Protein AF-A0A7C4VLE5-F1 (afdb_monomer_lite)

Radius of gyration: 17.43 Å; chains: 1; bounding box: 38×46×44 Å

Secondary structure (DSSP, 8-state):
-HHHHHHHHHHH-HHHHHHHHHHHHHHHHHHSTTT-GGGSHHHHHHHHHIIIIIHHHHHHHHHSS-TT--HHHHHHHHHHHHHHHHHHHHHHHHHTHHHHHHTT---HHHHH-HHHHHHHHHHHHHHHHHHHHTT--

Structure (mmCIF, N/CA/C/O backbone):
data_AF-A0A7C4VLE5-F1
#
_entry.id   AF-A0A7C4VLE5-F1
#
loop_
_atom_site.group_PDB
_atom_site.id
_atom_site.type_symbol
_atom_site.label_atom_id
_atom_site.label_alt_id
_atom_site.label_comp_id
_atom_site.label_asym_id
_atom_site.label_entity_id
_atom_site.label_seq_id
_atom_site.pdbx_PDB_ins_code
_atom_site.Cartn_x
_atom_site.Cartn_y
_atom_site.Cartn_z
_atom_site.occupancy
_atom_site.B_iso_or_equiv
_atom_site.auth_seq_id
_atom_site.auth_comp_id
_atom_site.auth_asym_id
_atom_site.auth_atom_id
_atom_site.pdbx_PDB_model_num
ATOM 1 N N . MET A 1 1 ? -8.993 -15.114 -16.561 1.00 75.75 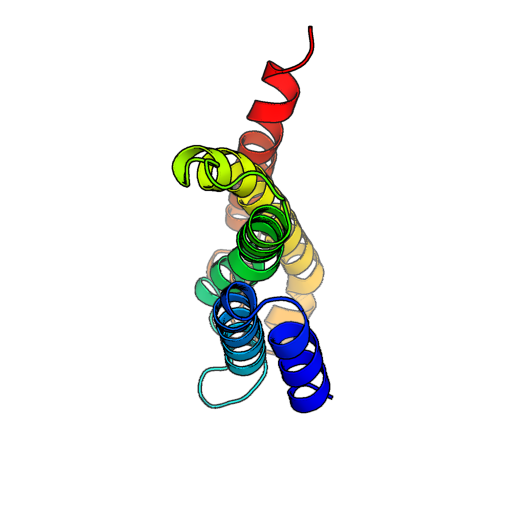1 MET A N 1
ATOM 2 C CA . MET A 1 1 ? -8.675 -13.673 -16.693 1.00 75.75 1 MET A CA 1
ATOM 3 C C . MET A 1 1 ? -7.212 -13.382 -16.353 1.00 75.75 1 MET A C 1
ATOM 5 O O . MET A 1 1 ? -6.516 -12.875 -17.217 1.00 75.75 1 MET A O 1
ATOM 9 N N . ILE A 1 2 ? -6.714 -13.776 -15.170 1.00 79.81 2 ILE A N 1
ATOM 10 C CA . ILE A 1 2 ? -5.304 -13.577 -14.756 1.00 79.81 2 ILE A CA 1
ATOM 11 C C . ILE A 1 2 ? -4.303 -14.236 -15.724 1.00 79.81 2 ILE A C 1
ATOM 13 O O . ILE A 1 2 ? -3.358 -13.594 -16.164 1.00 79.81 2 ILE A O 1
ATOM 17 N N . THR A 1 3 ? -4.547 -15.486 -16.125 1.00 79.88 3 THR A N 1
ATOM 18 C CA . THR A 1 3 ? -3.691 -16.223 -17.076 1.00 79.88 3 THR A CA 1
ATOM 19 C C . THR A 1 3 ? -3.607 -15.558 -18.450 1.00 79.88 3 THR A C 1
ATOM 21 O O . THR A 1 3 ? -2.527 -15.471 -19.020 1.00 79.88 3 THR A O 1
ATOM 24 N N . LEU A 1 4 ? -4.726 -15.032 -18.955 1.00 84.00 4 LEU A N 1
ATOM 25 C CA . LEU A 1 4 ? -4.777 -14.277 -20.210 1.00 84.00 4 LEU A CA 1
ATOM 26 C C . LEU A 1 4 ? -3.994 -12.960 -20.106 1.00 84.00 4 LEU A C 1
ATOM 28 O O . LEU A 1 4 ? -3.284 -12.592 -21.033 1.00 84.00 4 LEU A O 1
ATOM 32 N N . CYS A 1 5 ? -4.093 -12.275 -18.964 1.00 80.06 5 CYS A N 1
ATOM 33 C CA . CYS A 1 5 ? -3.375 -11.029 -18.705 1.00 80.06 5 CYS A CA 1
ATOM 34 C C . CYS A 1 5 ? -1.855 -11.259 -18.632 1.00 80.06 5 CYS A C 1
ATOM 36 O O . CYS A 1 5 ? -1.096 -10.547 -19.280 1.00 80.06 5 CYS A O 1
ATOM 38 N N . LEU A 1 6 ? -1.414 -12.312 -17.935 1.00 79.75 6 LEU A N 1
ATOM 39 C CA . LEU A 1 6 ? -0.003 -12.710 -17.885 1.00 79.75 6 LEU A CA 1
ATOM 40 C C . LEU A 1 6 ? 0.537 -13.129 -19.256 1.00 79.75 6 LEU A C 1
ATOM 42 O O . LEU A 1 6 ? 1.658 -12.767 -19.602 1.00 79.75 6 LEU A O 1
ATOM 46 N N . LEU A 1 7 ? -0.259 -13.852 -20.050 1.00 80.75 7 LEU A N 1
ATOM 47 C CA . LEU A 1 7 ? 0.117 -14.239 -21.409 1.00 80.75 7 LEU A CA 1
ATOM 48 C C . LEU A 1 7 ? 0.286 -13.009 -22.312 1.00 80.75 7 LEU A C 1
ATOM 50 O O . LEU A 1 7 ? 1.289 -12.906 -23.010 1.00 80.75 7 LEU A O 1
ATOM 54 N N . LEU A 1 8 ? -0.640 -12.047 -22.241 1.00 80.38 8 LEU A N 1
ATOM 55 C CA . LEU A 1 8 ? -0.528 -10.772 -22.952 1.00 80.38 8 LEU A CA 1
ATOM 56 C C . LEU A 1 8 ? 0.733 -10.007 -22.533 1.00 80.38 8 LEU A C 1
ATOM 58 O O . LEU A 1 8 ? 1.526 -9.636 -23.390 1.00 80.38 8 LEU A O 1
ATOM 62 N N . VAL A 1 9 ? 0.977 -9.832 -21.231 1.00 82.00 9 VAL A N 1
ATOM 63 C CA . VAL A 1 9 ? 2.181 -9.141 -20.737 1.00 82.00 9 VAL A CA 1
ATOM 64 C C . VAL A 1 9 ? 3.455 -9.855 -21.189 1.00 82.00 9 VAL A C 1
ATOM 66 O O . VAL A 1 9 ? 4.377 -9.200 -21.663 1.00 82.00 9 VAL A O 1
ATOM 69 N N . SER A 1 10 ? 3.501 -11.188 -21.133 1.00 76.69 10 SER A N 1
ATOM 70 C CA . SER A 1 10 ? 4.668 -11.965 -21.565 1.00 76.69 10 SER A CA 1
ATOM 71 C C . SER A 1 10 ? 4.932 -11.883 -23.070 1.00 76.69 10 SER A C 1
ATOM 73 O O . SER A 1 10 ? 6.078 -12.060 -23.479 1.00 76.69 10 SER A O 1
ATOM 75 N N . MET A 1 11 ? 3.904 -11.644 -23.890 1.00 79.31 11 MET A N 1
ATOM 76 C CA . MET A 1 11 ? 4.059 -11.460 -25.337 1.00 79.31 11 MET A CA 1
ATOM 77 C C . MET A 1 11 ? 4.649 -10.086 -25.681 1.00 79.31 11 MET A C 1
ATOM 79 O O . MET A 1 11 ? 5.367 -9.972 -26.669 1.00 79.31 11 MET A O 1
ATOM 83 N N . PHE A 1 12 ? 4.373 -9.059 -24.869 1.00 75.31 12 PHE A N 1
ATOM 84 C CA . PHE A 1 12 ? 4.865 -7.695 -25.094 1.00 75.31 12 PHE A CA 1
ATOM 85 C C . PHE A 1 12 ? 6.190 -7.401 -24.379 1.00 75.31 12 PHE A C 1
ATOM 87 O O . PHE A 1 12 ? 7.048 -6.724 -24.939 1.00 75.31 12 PHE A O 1
ATOM 94 N N . ALA A 1 13 ? 6.370 -7.895 -23.154 1.00 73.12 13 ALA A N 1
ATOM 95 C CA . ALA A 1 13 ? 7.566 -7.663 -22.357 1.00 73.12 13 ALA A CA 1
ATOM 96 C C . ALA A 1 13 ? 7.747 -8.740 -21.275 1.00 73.12 13 ALA A C 1
ATOM 98 O O . ALA A 1 13 ? 7.142 -8.704 -20.200 1.00 73.12 13 ALA A O 1
ATOM 99 N N . THR A 1 14 ? 8.655 -9.682 -21.527 1.00 76.19 14 THR A N 1
ATOM 100 C CA . THR A 1 14 ? 9.011 -10.756 -20.584 1.00 76.19 14 THR A CA 1
ATOM 101 C C . THR A 1 14 ? 9.573 -10.234 -19.259 1.00 76.19 14 THR A C 1
ATOM 103 O O . THR A 1 14 ? 9.351 -10.852 -18.222 1.00 76.19 14 THR A O 1
ATOM 106 N N . SER A 1 15 ? 10.234 -9.072 -19.257 1.00 74.81 15 SER A N 1
ATOM 107 C CA . SER A 1 15 ? 10.747 -8.412 -18.046 1.00 74.81 15 SER A CA 1
ATOM 108 C C . SER A 1 15 ? 9.639 -7.932 -17.099 1.00 74.81 15 SER A C 1
ATOM 110 O O . SER A 1 15 ? 9.811 -7.960 -15.881 1.00 74.81 15 SER A O 1
ATOM 112 N N . LEU A 1 16 ? 8.483 -7.534 -17.641 1.00 81.62 16 LEU A N 1
ATOM 113 C CA . LEU A 1 16 ? 7.325 -7.060 -16.877 1.00 81.62 16 LEU A CA 1
ATOM 114 C C . LEU A 1 16 ? 6.512 -8.208 -16.273 1.00 81.62 16 LEU A C 1
ATOM 116 O O . LEU A 1 16 ? 5.844 -8.012 -15.257 1.00 81.62 16 LEU A O 1
ATOM 120 N N . ALA A 1 17 ? 6.605 -9.414 -16.842 1.00 82.38 17 ALA A N 1
ATOM 121 C CA . ALA A 1 17 ? 5.878 -10.583 -16.356 1.00 82.38 17 ALA A CA 1
ATOM 122 C C . ALA A 1 17 ? 6.152 -10.851 -14.868 1.00 82.38 17 ALA A C 1
ATOM 124 O O . ALA A 1 17 ? 5.220 -11.116 -14.113 1.00 82.38 17 ALA A O 1
ATOM 125 N N . THR A 1 18 ? 7.401 -10.693 -14.418 1.00 81.94 18 THR A N 1
ATOM 126 C CA . THR A 1 18 ? 7.780 -10.869 -13.008 1.00 81.94 18 THR A CA 1
ATOM 127 C C . THR A 1 18 ? 7.043 -9.893 -12.088 1.00 81.94 18 THR A C 1
ATOM 129 O O . THR A 1 18 ? 6.485 -10.311 -11.076 1.00 81.94 18 THR A O 1
ATOM 132 N N . VAL A 1 19 ? 6.973 -8.606 -12.448 1.00 84.19 19 VAL A N 1
ATOM 133 C CA . VAL A 1 19 ? 6.282 -7.578 -11.645 1.00 84.19 19 VAL A CA 1
ATOM 134 C C . VAL A 1 19 ? 4.777 -7.847 -11.591 1.00 84.19 19 VAL A C 1
ATOM 136 O O . VAL A 1 19 ? 4.171 -7.746 -10.527 1.00 84.19 19 VAL A O 1
ATOM 139 N N . PHE A 1 20 ? 4.178 -8.274 -12.706 1.00 84.12 20 PHE A N 1
ATOM 140 C CA . PHE A 1 20 ? 2.766 -8.660 -12.750 1.00 84.12 20 PHE A CA 1
ATOM 141 C C . PHE A 1 20 ? 2.467 -9.926 -11.938 1.00 84.12 20 PHE A C 1
ATOM 143 O O . PHE A 1 20 ? 1.423 -10.003 -11.294 1.00 84.12 20 PHE A O 1
ATOM 150 N N . ILE A 1 21 ? 3.372 -10.909 -11.915 1.00 86.56 21 ILE A N 1
ATOM 151 C CA . ILE A 1 21 ? 3.240 -12.082 -11.040 1.00 86.56 21 ILE A CA 1
ATOM 152 C C . ILE A 1 21 ? 3.223 -11.641 -9.574 1.00 86.56 21 ILE A C 1
ATOM 154 O O . ILE A 1 21 ? 2.346 -12.077 -8.831 1.00 86.56 21 ILE A O 1
ATOM 158 N N . PHE A 1 22 ? 4.129 -10.745 -9.167 1.00 86.00 22 PHE A N 1
ATOM 159 C CA . PHE A 1 22 ? 4.123 -10.184 -7.812 1.00 86.00 22 PHE A CA 1
ATOM 160 C C . PHE A 1 22 ? 2.839 -9.407 -7.507 1.00 86.00 22 PHE A C 1
ATOM 162 O O . PHE A 1 22 ? 2.271 -9.596 -6.435 1.00 86.00 22 PHE A O 1
ATOM 169 N N . TYR A 1 23 ? 2.347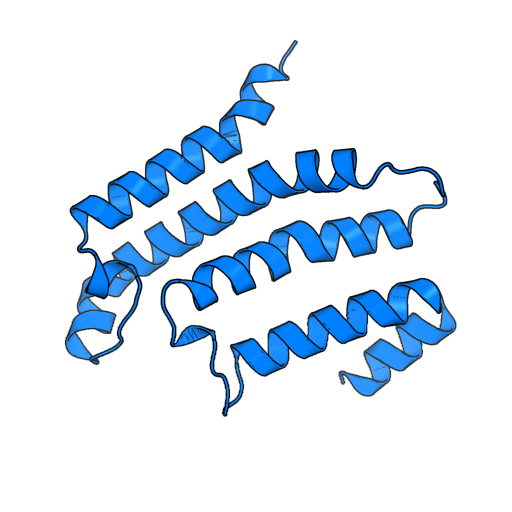 -8.603 -8.451 1.00 86.06 23 TYR A N 1
ATOM 170 C CA . TYR A 1 23 ? 1.076 -7.883 -8.331 1.00 86.06 23 TYR A CA 1
ATOM 171 C C . TYR A 1 23 ? -0.101 -8.839 -8.075 1.00 86.06 23 TYR A C 1
ATOM 173 O O . TYR A 1 23 ? -0.824 -8.709 -7.088 1.00 86.06 23 TYR A O 1
ATOM 181 N N . PHE A 1 24 ? -0.254 -9.882 -8.897 1.00 85.25 24 PHE A N 1
ATOM 182 C CA . PHE A 1 24 ? -1.320 -10.869 -8.702 1.00 85.25 24 PHE A CA 1
ATOM 183 C C . PHE A 1 24 ? -1.133 -11.708 -7.432 1.00 85.25 24 PHE A C 1
ATOM 185 O O . PHE A 1 24 ? -2.116 -12.048 -6.770 1.00 85.25 24 PHE A O 1
ATOM 192 N N . ALA A 1 25 ? 0.105 -12.040 -7.061 1.00 86.12 25 ALA A N 1
ATOM 193 C CA . ALA A 1 25 ? 0.397 -12.736 -5.812 1.00 86.12 25 ALA A CA 1
ATOM 194 C C . ALA A 1 25 ? -0.001 -11.887 -4.594 1.00 86.12 25 ALA A C 1
ATOM 196 O O . ALA A 1 25 ? -0.634 -12.398 -3.670 1.00 86.12 25 ALA A O 1
ATOM 197 N N . LEU A 1 26 ? 0.297 -10.585 -4.612 1.00 84.31 26 LEU A N 1
ATOM 198 C CA . LEU A 1 26 ? -0.079 -9.665 -3.542 1.00 84.31 26 LEU A CA 1
ATOM 199 C C . LEU A 1 26 ? -1.601 -9.501 -3.466 1.00 84.31 26 LEU A C 1
ATOM 201 O O . LEU A 1 26 ? -2.167 -9.655 -2.386 1.00 84.31 26 LEU A O 1
ATOM 205 N N . TRP A 1 27 ? -2.277 -9.313 -4.605 1.00 82.25 27 TRP A N 1
ATOM 206 C CA . TRP A 1 27 ? -3.742 -9.264 -4.678 1.00 82.25 27 TRP A CA 1
ATOM 207 C C . TRP A 1 27 ? -4.379 -10.523 -4.079 1.00 82.25 27 TRP A C 1
ATOM 209 O O . TRP A 1 27 ? -5.296 -10.454 -3.250 1.00 82.25 27 TRP A O 1
ATOM 219 N N . THR A 1 28 ? -3.923 -11.699 -4.514 1.00 82.94 28 THR A N 1
ATOM 220 C CA . THR A 1 28 ? -4.483 -12.981 -4.066 1.00 82.94 28 THR A CA 1
ATOM 221 C C . THR A 1 28 ? -4.231 -13.206 -2.579 1.00 82.94 28 THR A C 1
ATOM 223 O O . THR A 1 28 ? -5.177 -13.526 -1.862 1.00 82.94 28 THR A O 1
ATOM 226 N N . ALA A 1 29 ? -3.019 -12.944 -2.083 1.00 82.50 29 ALA A N 1
ATOM 227 C CA . ALA A 1 29 ? -2.701 -13.019 -0.656 1.00 82.50 29 ALA A CA 1
ATOM 228 C C . ALA A 1 29 ? -3.494 -12.000 0.185 1.00 82.50 29 ALA A C 1
ATOM 230 O O . ALA A 1 29 ? -3.858 -12.273 1.334 1.00 82.50 29 ALA A O 1
ATOM 231 N N . TYR A 1 30 ? -3.803 -10.837 -0.389 1.00 79.69 30 TYR A N 1
ATOM 232 C CA . TYR A 1 30 ? -4.594 -9.800 0.260 1.00 79.69 30 TYR A CA 1
ATOM 233 C C . TYR A 1 30 ? -6.055 -10.227 0.471 1.00 79.69 30 TYR A C 1
ATOM 235 O O . TYR A 1 30 ? -6.602 -10.039 1.562 1.00 79.69 30 TYR A O 1
ATOM 243 N N . SER A 1 31 ? -6.666 -10.859 -0.539 1.00 75.00 31 SER A N 1
ATOM 244 C CA . SER A 1 31 ? -8.108 -11.155 -0.560 1.00 75.00 31 SER A CA 1
ATOM 245 C C . SER A 1 31 ? -8.488 -12.592 -0.170 1.00 75.00 31 SER A C 1
ATOM 247 O O . SER A 1 31 ? -9.577 -12.811 0.369 1.00 75.00 31 SER A O 1
ATOM 249 N N . VAL A 1 32 ? -7.630 -13.582 -0.433 1.00 77.75 32 VAL A N 1
ATOM 250 C CA . VAL A 1 32 ? -7.959 -15.016 -0.338 1.00 77.75 32 VAL A CA 1
ATOM 251 C C . VAL A 1 32 ? -7.308 -15.646 0.914 1.00 77.75 32 VAL A C 1
ATOM 253 O O . VAL A 1 32 ? -6.161 -15.331 1.244 1.00 77.75 32 VAL A O 1
ATOM 256 N N . PRO A 1 33 ? -8.010 -16.520 1.668 1.00 59.34 33 PRO A N 1
ATOM 257 C CA . PRO A 1 33 ? -7.381 -17.337 2.715 1.00 59.34 33 PRO A CA 1
ATOM 258 C C . PRO A 1 33 ? -6.320 -18.278 2.109 1.00 59.34 33 PRO A C 1
ATOM 260 O O . PRO A 1 33 ? -6.523 -18.764 0.999 1.00 59.34 33 PRO A O 1
ATOM 263 N N . PRO A 1 34 ? -5.189 -18.552 2.790 1.00 65.94 34 PRO A N 1
ATOM 264 C CA . PRO A 1 34 ? -4.990 -18.524 4.245 1.00 65.94 34 PRO A CA 1
ATOM 265 C C . PRO A 1 34 ? -4.468 -17.204 4.833 1.00 65.94 34 PRO A C 1
ATOM 267 O O . PRO A 1 34 ? -4.575 -17.014 6.040 1.00 65.94 34 PRO A O 1
ATOM 270 N N . PHE A 1 35 ? -3.924 -16.290 4.023 1.00 67.94 35 PHE A N 1
ATOM 271 C CA . PHE A 1 35 ? -3.247 -15.099 4.551 1.00 67.94 35 PHE A CA 1
ATOM 272 C C . PHE A 1 35 ? -4.204 -13.958 4.901 1.00 67.94 35 PHE A C 1
ATOM 274 O O . PHE A 1 35 ? -3.988 -13.315 5.926 1.00 67.94 35 PHE A O 1
ATOM 281 N N . ARG A 1 36 ? -5.252 -13.720 4.083 1.00 70.44 36 ARG A N 1
ATOM 282 C CA . ARG A 1 36 ? -6.245 -12.634 4.260 1.00 70.44 36 ARG A CA 1
ATOM 283 C C . ARG A 1 36 ? -5.594 -11.376 4.845 1.00 70.44 36 ARG A C 1
ATOM 285 O O . ARG A 1 36 ? -5.968 -10.944 5.936 1.00 70.44 36 ARG A O 1
ATOM 292 N N . LEU A 1 37 ? -4.595 -10.811 4.159 1.00 72.62 37 LEU A N 1
ATOM 293 C CA . LEU A 1 37 ? -3.775 -9.723 4.721 1.00 72.62 37 LEU A CA 1
ATOM 294 C C . LEU A 1 37 ? -4.625 -8.509 5.125 1.00 72.62 37 LEU A C 1
ATOM 296 O O . LEU A 1 37 ? -4.303 -7.849 6.108 1.00 72.62 37 LEU A O 1
ATOM 300 N N . LYS A 1 38 ? -5.775 -8.313 4.463 1.00 68.38 38 LYS A N 1
ATOM 301 C CA . LYS A 1 38 ? -6.815 -7.343 4.838 1.00 68.38 38 LYS A CA 1
ATOM 302 C C . LYS A 1 38 ? -7.306 -7.458 6.293 1.00 68.38 38 LYS A C 1
ATOM 304 O O . LYS A 1 38 ? -7.800 -6.503 6.878 1.00 68.38 38 LYS A O 1
ATOM 309 N N . SER A 1 39 ? -7.203 -8.639 6.898 1.00 67.50 39 SER A N 1
ATOM 310 C CA . SER A 1 39 ? -7.606 -8.892 8.288 1.00 67.50 39 SER A CA 1
ATOM 311 C C . SER A 1 39 ? -6.532 -8.531 9.318 1.00 67.50 39 SER A C 1
ATOM 313 O O . SER A 1 39 ? -6.828 -8.482 10.513 1.00 67.50 39 SER A O 1
ATOM 315 N N . VAL A 1 40 ? -5.296 -8.262 8.876 1.00 77.81 40 VAL A N 1
ATOM 316 C CA . VAL A 1 40 ? -4.186 -7.896 9.755 1.00 77.81 40 VAL A CA 1
ATOM 317 C C . VAL A 1 40 ? -3.926 -6.394 9.636 1.00 77.81 40 VAL A C 1
ATOM 319 O O . VAL A 1 40 ? -3.385 -5.947 8.632 1.00 77.81 40 VAL A O 1
ATOM 322 N N . PRO A 1 41 ? -4.220 -5.594 10.672 1.00 67.94 41 PRO A N 1
ATOM 323 C CA . PRO A 1 41 ? -4.370 -4.145 10.537 1.00 67.94 41 PRO A CA 1
ATOM 324 C C . PRO A 1 41 ? -3.126 -3.378 10.069 1.00 67.94 41 PRO A C 1
ATOM 326 O O . PRO A 1 41 ? -3.256 -2.326 9.456 1.00 67.94 41 PRO A O 1
ATOM 329 N N . ILE A 1 42 ? -1.924 -3.872 10.369 1.00 75.12 42 ILE A N 1
ATOM 330 C CA . ILE A 1 42 ? -0.671 -3.248 9.906 1.00 75.12 42 ILE A CA 1
ATOM 331 C C . ILE A 1 42 ? -0.325 -3.726 8.492 1.00 75.12 42 ILE A C 1
ATOM 333 O O . ILE A 1 42 ? 0.161 -2.954 7.671 1.00 75.12 42 ILE A O 1
ATOM 337 N N . ILE A 1 43 ? -0.576 -5.003 8.201 1.00 79.00 43 ILE A N 1
ATOM 338 C CA . ILE A 1 43 ? -0.184 -5.611 6.929 1.00 79.00 43 ILE A CA 1
ATOM 339 C C . ILE A 1 43 ? -1.142 -5.192 5.815 1.00 79.00 43 ILE A C 1
ATOM 341 O O . ILE A 1 43 ? -0.686 -4.931 4.711 1.00 79.00 43 ILE A O 1
ATOM 345 N N . ASP A 1 44 ? -2.431 -5.053 6.122 1.00 78.69 44 ASP A N 1
ATOM 346 C CA . ASP A 1 44 ? -3.462 -4.478 5.255 1.00 78.69 44 ASP A CA 1
ATOM 347 C C . ASP A 1 44 ? -3.003 -3.139 4.656 1.00 78.69 44 ASP A C 1
ATOM 349 O O . ASP A 1 44 ? -2.941 -2.956 3.442 1.00 78.69 44 ASP A O 1
ATOM 353 N N . PHE A 1 45 ? -2.545 -2.248 5.532 1.00 76.81 45 PHE A N 1
ATOM 354 C CA . PHE A 1 45 ? -2.062 -0.921 5.179 1.00 76.81 45 PHE A CA 1
ATOM 355 C C . PHE A 1 45 ? -0.795 -0.945 4.313 1.00 76.81 45 PHE A C 1
ATOM 357 O O . PHE A 1 45 ? -0.724 -0.248 3.300 1.00 76.81 45 PHE A O 1
ATOM 364 N N . ILE A 1 46 ? 0.205 -1.748 4.693 1.00 82.19 46 ILE A N 1
ATOM 365 C CA . ILE A 1 46 ? 1.469 -1.852 3.947 1.00 82.19 46 ILE A CA 1
ATOM 366 C C . ILE A 1 46 ? 1.223 -2.478 2.572 1.00 82.19 46 ILE A C 1
ATOM 368 O O . ILE A 1 46 ? 1.693 -1.947 1.568 1.00 82.19 46 ILE A O 1
ATOM 372 N N . ALA A 1 47 ? 0.464 -3.573 2.517 1.00 83.75 47 ALA A N 1
ATOM 373 C CA . ALA A 1 47 ? 0.162 -4.281 1.280 1.00 83.75 47 ALA A CA 1
ATOM 374 C C . ALA A 1 47 ? -0.626 -3.394 0.310 1.00 83.75 47 ALA A C 1
ATOM 376 O O . ALA A 1 47 ? -0.222 -3.273 -0.842 1.00 83.75 47 ALA A O 1
ATOM 377 N N . SER A 1 48 ? -1.672 -2.705 0.784 1.00 82.38 48 SER A N 1
ATOM 378 C CA . SER A 1 48 ? -2.459 -1.775 -0.042 1.00 82.38 48 SER A CA 1
ATOM 379 C C . SER A 1 48 ? -1.614 -0.608 -0.566 1.00 82.38 48 SER A C 1
ATOM 381 O O . SER A 1 48 ? -1.724 -0.219 -1.727 1.00 82.38 48 SER A O 1
ATOM 383 N N . SER A 1 49 ? -0.713 -0.074 0.265 1.00 83.75 49 SER A N 1
ATOM 384 C CA . SER A 1 49 ? 0.156 1.039 -0.136 1.00 83.75 49 SER A CA 1
ATOM 385 C C . SER A 1 49 ? 1.197 0.618 -1.179 1.00 83.75 49 SER A C 1
ATOM 387 O O . SER A 1 49 ? 1.470 1.365 -2.117 1.00 83.75 49 SER A O 1
ATOM 389 N N . ILE A 1 50 ? 1.781 -0.578 -1.045 1.00 86.62 50 ILE A N 1
ATOM 390 C CA . ILE A 1 50 ? 2.720 -1.130 -2.034 1.00 86.62 50 ILE A CA 1
ATOM 391 C C . ILE A 1 50 ? 2.003 -1.401 -3.359 1.00 86.62 50 ILE A C 1
ATOM 393 O O . ILE A 1 50 ? 2.538 -1.062 -4.418 1.00 86.62 50 ILE A O 1
ATOM 397 N N . ASP A 1 51 ? 0.801 -1.978 -3.292 1.00 85.50 51 ASP A N 1
ATOM 398 C CA . ASP A 1 51 ? 0.016 -2.357 -4.466 1.00 85.50 51 ASP A CA 1
ATOM 399 C C . ASP A 1 51 ? -0.368 -1.155 -5.332 1.00 85.50 51 ASP A C 1
ATOM 401 O O . ASP A 1 51 ? -0.260 -1.214 -6.554 1.00 85.50 51 ASP A O 1
ATOM 405 N N . VAL A 1 52 ? -0.753 -0.041 -4.705 1.00 85.69 52 VAL A N 1
ATOM 406 C CA . VAL A 1 52 ? -1.243 1.140 -5.429 1.00 85.69 52 VAL A CA 1
ATOM 407 C C . VAL A 1 52 ? -0.150 2.146 -5.774 1.00 85.69 52 VAL A C 1
ATOM 409 O O . VAL A 1 52 ? -0.292 2.873 -6.754 1.00 85.69 52 VAL A O 1
ATOM 412 N N . SER A 1 53 ? 0.950 2.192 -5.023 1.00 86.62 53 SER A N 1
ATOM 413 C CA . SER A 1 53 ? 1.953 3.246 -5.218 1.00 86.62 53 SER A CA 1
ATOM 414 C C . SER A 1 53 ? 3.287 2.731 -5.754 1.00 86.62 53 SER A C 1
ATOM 416 O O . SER A 1 53 ? 3.872 3.378 -6.615 1.00 86.62 53 SER A O 1
ATOM 418 N N . LEU A 1 54 ? 3.786 1.573 -5.305 1.00 87.12 54 LEU A N 1
ATOM 419 C CA . LEU A 1 54 ? 5.100 1.077 -5.738 1.00 87.12 54 LEU A CA 1
ATOM 420 C C . LEU A 1 54 ? 5.007 0.236 -7.016 1.00 87.12 54 LEU A C 1
ATOM 422 O O . LEU A 1 54 ? 5.771 0.449 -7.959 1.00 87.12 54 LEU A O 1
ATOM 426 N N . LEU A 1 55 ? 4.071 -0.714 -7.062 1.00 86.25 55 LEU A N 1
ATOM 427 C CA . LEU A 1 55 ? 3.926 -1.630 -8.198 1.00 86.25 55 LEU A CA 1
ATOM 428 C C . LEU A 1 55 ? 3.599 -0.902 -9.517 1.00 86.25 55 LEU A C 1
ATOM 430 O O . LEU A 1 55 ? 4.268 -1.194 -10.511 1.00 86.25 55 LEU A O 1
ATOM 434 N N . PRO A 1 56 ? 2.689 0.092 -9.567 1.00 86.12 56 PRO A N 1
ATOM 435 C CA . PRO A 1 56 ? 2.406 0.828 -10.799 1.00 86.12 56 PRO A CA 1
ATOM 436 C C . PRO A 1 56 ? 3.598 1.652 -11.287 1.00 86.12 56 PRO A C 1
ATOM 438 O O . PRO A 1 56 ? 3.814 1.758 -12.491 1.00 86.12 56 PRO A O 1
ATOM 441 N N . PHE A 1 57 ? 4.419 2.176 -10.371 1.00 86.44 57 PHE A N 1
ATOM 442 C CA . PHE A 1 57 ? 5.658 2.873 -10.720 1.00 86.44 57 PHE A CA 1
ATOM 443 C C . PHE A 1 57 ? 6.701 1.923 -11.312 1.00 86.44 57 PHE A C 1
ATOM 445 O O . PHE A 1 57 ? 7.315 2.248 -12.327 1.00 86.44 57 PHE A O 1
ATOM 452 N N . LEU A 1 58 ? 6.867 0.726 -10.738 1.00 85.69 58 LEU A N 1
ATOM 453 C CA . LEU A 1 58 ? 7.750 -0.304 -11.296 1.00 85.69 58 LEU A CA 1
ATOM 454 C C . LEU A 1 58 ? 7.279 -0.773 -12.679 1.00 85.69 58 LEU A C 1
ATOM 456 O O . LEU A 1 58 ? 8.102 -0.949 -13.577 1.00 85.69 58 LEU A O 1
ATOM 460 N N . ILE A 1 59 ? 5.965 -0.925 -12.870 1.00 86.81 59 ILE A N 1
ATOM 461 C CA . ILE A 1 59 ? 5.372 -1.246 -14.174 1.00 86.81 59 ILE A CA 1
ATOM 462 C C . ILE A 1 59 ? 5.640 -0.111 -15.171 1.00 86.81 59 ILE A C 1
ATOM 464 O O . ILE A 1 59 ? 6.132 -0.371 -16.266 1.00 86.81 59 ILE A O 1
ATOM 468 N N . GLY A 1 60 ? 5.391 1.145 -14.787 1.00 84.31 60 GLY A N 1
ATOM 469 C CA . GLY A 1 60 ? 5.623 2.315 -15.636 1.00 84.31 60 GLY A CA 1
ATOM 470 C C . GLY A 1 60 ? 7.079 2.436 -16.088 1.00 84.31 60 GLY A C 1
ATOM 471 O O . GLY A 1 60 ? 7.348 2.573 -17.283 1.00 84.31 60 GLY A O 1
ATOM 472 N N . VAL A 1 61 ? 8.028 2.281 -15.161 1.00 83.94 61 VAL A N 1
ATOM 473 C CA . VAL A 1 61 ? 9.465 2.258 -15.476 1.00 83.94 61 VAL A CA 1
ATOM 474 C C . VAL A 1 61 ? 9.803 1.106 -16.420 1.00 83.94 61 VAL A C 1
ATOM 476 O O . VAL A 1 61 ? 10.491 1.328 -17.414 1.00 83.94 61 VAL A O 1
ATOM 479 N N . GLY A 1 62 ? 9.269 -0.093 -16.167 1.00 79.00 62 GLY A N 1
ATOM 480 C CA . GLY A 1 62 ? 9.481 -1.269 -17.015 1.00 79.00 62 GLY A CA 1
ATOM 481 C C . GLY A 1 62 ? 8.914 -1.137 -18.433 1.00 79.00 62 GLY A C 1
ATOM 482 O O . GLY A 1 62 ? 9.418 -1.790 -19.343 1.00 79.00 62 GLY A O 1
ATOM 483 N N . THR A 1 63 ? 7.894 -0.294 -18.636 1.00 79.19 63 THR A N 1
ATOM 484 C CA . THR A 1 63 ? 7.348 0.030 -19.970 1.00 79.19 63 THR A CA 1
ATOM 485 C C . THR A 1 63 ? 8.071 1.175 -20.674 1.00 79.19 63 THR A C 1
ATOM 487 O O . THR A 1 63 ? 7.940 1.330 -21.888 1.00 79.19 63 THR A O 1
ATOM 490 N N . SER A 1 64 ? 8.822 1.994 -19.936 1.00 76.62 64 SER A N 1
ATOM 491 C CA . SER A 1 64 ? 9.556 3.111 -20.521 1.00 76.62 64 SER A CA 1
ATOM 492 C C . SER A 1 64 ? 10.795 2.605 -21.265 1.00 76.62 64 SER A C 1
ATOM 494 O O . SER A 1 64 ? 11.492 1.703 -20.805 1.00 76.62 64 SER A O 1
ATOM 496 N N . SER A 1 65 ? 11.126 3.214 -22.404 1.00 62.97 65 SER A N 1
ATOM 497 C CA . SER A 1 65 ? 12.359 2.915 -23.150 1.00 62.97 65 SER A CA 1
ATOM 498 C C . SER A 1 65 ? 13.637 3.390 -22.436 1.00 62.97 65 SER A C 1
ATOM 500 O O . SER A 1 65 ? 14.742 3.210 -22.948 1.00 62.97 65 SER A O 1
ATOM 502 N N . GLN A 1 66 ? 13.508 4.000 -21.254 1.00 63.94 66 GLN A N 1
ATOM 503 C CA . GLN A 1 66 ? 14.615 4.506 -20.453 1.00 63.94 66 GLN A CA 1
ATOM 504 C C . GLN A 1 66 ? 15.156 3.396 -19.544 1.00 63.94 66 GLN A C 1
ATOM 506 O O . GLN A 1 66 ? 14.644 3.153 -18.456 1.00 63.94 66 GLN A O 1
ATOM 511 N N . SER A 1 67 ? 16.245 2.741 -19.956 1.00 59.44 67 SER A N 1
ATOM 512 C CA . SER A 1 67 ? 16.839 1.633 -19.187 1.00 59.44 67 SER A CA 1
ATOM 513 C C . SER A 1 67 ? 17.639 2.064 -17.943 1.00 59.44 67 SER A C 1
ATOM 515 O O . SER A 1 67 ? 18.255 1.219 -17.302 1.00 59.44 67 SER A O 1
ATOM 517 N N . ASN A 1 68 ? 17.682 3.362 -17.620 1.00 72.00 68 ASN A N 1
ATOM 518 C CA . ASN A 1 68 ? 18.575 3.943 -16.608 1.00 72.00 68 ASN A CA 1
ATOM 519 C C . ASN A 1 68 ? 17.826 4.706 -15.504 1.00 72.00 68 ASN A C 1
ATOM 521 O O . ASN A 1 68 ? 18.341 5.663 -14.925 1.00 72.00 68 ASN A O 1
ATOM 525 N N . VAL A 1 69 ? 16.592 4.303 -15.198 1.00 76.56 69 VAL A N 1
ATOM 526 C CA . VAL A 1 69 ? 15.879 4.864 -14.048 1.00 76.56 69 VAL A CA 1
ATOM 527 C C . VAL A 1 69 ? 16.472 4.284 -12.765 1.00 76.56 69 VAL A C 1
ATOM 529 O O . VAL A 1 69 ? 16.449 3.077 -12.532 1.00 76.56 69 VAL A O 1
ATOM 532 N N . ASN A 1 70 ? 17.008 5.159 -11.917 1.00 84.31 70 ASN A N 1
ATOM 533 C CA . ASN A 1 70 ? 17.548 4.769 -10.622 1.00 84.31 70 ASN A CA 1
ATOM 534 C C . ASN A 1 70 ? 16.411 4.304 -9.696 1.00 84.31 70 ASN A C 1
ATOM 536 O O . ASN A 1 70 ? 15.452 5.044 -9.474 1.00 84.31 70 ASN A O 1
ATOM 540 N N . ILE A 1 71 ? 16.540 3.113 -9.105 1.00 82.00 71 ILE A N 1
ATOM 541 C CA . ILE A 1 71 ? 15.569 2.577 -8.138 1.00 82.00 71 ILE A CA 1
ATOM 542 C C . ILE A 1 71 ? 15.321 3.539 -6.968 1.00 82.00 71 ILE A C 1
ATOM 544 O O . ILE A 1 71 ? 14.195 3.650 -6.492 1.00 82.00 71 ILE A O 1
ATOM 548 N N . SER A 1 72 ? 16.334 4.304 -6.555 1.00 83.81 72 SER A N 1
ATOM 549 C CA . SER A 1 72 ? 16.198 5.327 -5.518 1.00 83.81 72 SER A CA 1
ATOM 550 C C . SER A 1 72 ? 15.240 6.444 -5.928 1.00 83.81 72 SER A C 1
ATOM 552 O O . SER A 1 72 ? 14.507 6.948 -5.086 1.00 83.81 72 SER A O 1
ATOM 554 N N . LEU A 1 73 ? 15.195 6.805 -7.216 1.00 83.81 73 LEU A N 1
ATOM 555 C CA . LEU A 1 73 ? 14.257 7.800 -7.742 1.00 83.81 73 LEU A CA 1
ATOM 556 C C . LEU A 1 73 ? 12.827 7.244 -7.793 1.00 83.81 73 LEU A C 1
ATOM 558 O O . LEU A 1 73 ? 11.868 7.949 -7.480 1.00 83.81 73 LEU A O 1
ATOM 562 N N . VAL A 1 74 ? 12.682 5.961 -8.131 1.00 85.94 74 VAL A N 1
ATOM 563 C CA . VAL A 1 74 ? 11.389 5.259 -8.089 1.00 85.94 74 VAL A CA 1
ATOM 564 C C . VAL A 1 74 ? 10.858 5.201 -6.660 1.00 85.94 74 VAL A C 1
ATOM 566 O O . VAL A 1 74 ? 9.712 5.552 -6.410 1.00 85.94 74 VAL A O 1
ATOM 569 N N . LEU A 1 75 ? 11.700 4.830 -5.695 1.00 86.12 75 LEU A N 1
ATOM 570 C CA . LEU A 1 75 ? 11.320 4.812 -4.284 1.00 86.12 75 LEU A CA 1
ATOM 571 C C . LEU A 1 75 ? 11.008 6.221 -3.768 1.00 86.12 75 LEU A C 1
ATOM 573 O O . LEU A 1 75 ? 10.011 6.400 -3.072 1.00 86.12 75 LEU A O 1
ATOM 577 N N . ALA A 1 76 ? 11.802 7.227 -4.141 1.00 85.81 76 ALA A N 1
ATOM 578 C CA . ALA A 1 76 ? 11.570 8.615 -3.746 1.00 85.81 76 ALA A CA 1
ATOM 579 C C . ALA A 1 76 ? 10.260 9.191 -4.309 1.00 85.81 76 ALA A C 1
ATOM 581 O O . ALA A 1 76 ? 9.622 9.990 -3.636 1.00 85.81 76 ALA A O 1
ATOM 582 N N . SER A 1 77 ? 9.838 8.772 -5.506 1.00 83.62 77 SER A N 1
ATOM 583 C CA . SER A 1 77 ? 8.568 9.195 -6.120 1.00 83.62 77 SER A CA 1
ATOM 584 C C . SER A 1 77 ? 7.363 8.372 -5.654 1.00 83.62 77 SER A C 1
ATOM 586 O O . SER A 1 77 ? 6.267 8.913 -5.518 1.00 83.62 77 SER A O 1
ATOM 588 N N . ALA A 1 78 ? 7.556 7.091 -5.333 1.00 88.00 78 ALA A N 1
ATOM 589 C CA . ALA A 1 78 ? 6.505 6.232 -4.797 1.00 88.00 78 ALA A CA 1
ATOM 590 C C . ALA A 1 78 ? 6.215 6.512 -3.312 1.00 88.00 78 ALA A C 1
ATOM 592 O O . ALA A 1 78 ? 5.062 6.444 -2.898 1.00 88.00 78 ALA A O 1
ATOM 593 N N . THR A 1 79 ? 7.224 6.858 -2.502 1.00 87.12 79 THR A N 1
ATOM 594 C CA . THR A 1 79 ? 7.074 7.072 -1.044 1.00 87.12 79 THR A CA 1
ATOM 595 C C . THR A 1 79 ? 6.009 8.122 -0.679 1.00 87.12 79 THR A C 1
ATOM 597 O O . THR A 1 79 ? 5.167 7.829 0.172 1.00 87.12 79 THR A O 1
ATOM 600 N N . PRO A 1 80 ? 5.955 9.309 -1.313 1.00 87.25 80 PRO A N 1
ATOM 601 C CA . PRO A 1 80 ? 4.943 10.321 -1.013 1.00 87.25 80 PRO A CA 1
ATOM 602 C C . PRO A 1 80 ? 3.527 9.829 -1.341 1.00 87.25 80 PRO A C 1
ATOM 604 O O . PRO A 1 80 ? 2.596 10.022 -0.560 1.00 87.25 80 PRO A O 1
ATOM 607 N N . LEU A 1 81 ? 3.380 9.105 -2.456 1.00 86.88 81 LEU A N 1
ATOM 608 C CA . LEU A 1 81 ? 2.118 8.491 -2.870 1.00 86.88 81 LEU A CA 1
ATOM 609 C C . LEU A 1 81 ? 1.704 7.341 -1.952 1.00 86.88 81 LEU A C 1
ATOM 611 O O . LEU A 1 81 ? 0.523 7.202 -1.644 1.00 86.88 81 LEU A O 1
ATOM 615 N N . MET A 1 82 ? 2.652 6.523 -1.487 1.00 88.62 82 MET A N 1
ATOM 616 C CA . MET A 1 82 ? 2.405 5.508 -0.459 1.00 88.62 82 MET A CA 1
ATOM 617 C C . MET A 1 82 ? 1.843 6.176 0.792 1.00 88.62 82 MET A C 1
ATOM 619 O O . MET A 1 82 ? 0.771 5.801 1.248 1.00 88.62 82 MET A O 1
ATOM 623 N N . LEU A 1 83 ?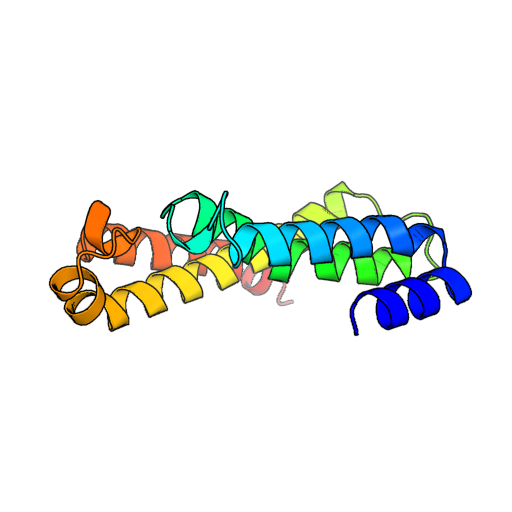 2.505 7.216 1.300 1.00 88.00 83 LEU A N 1
ATOM 624 C CA . LEU A 1 83 ? 2.066 7.939 2.493 1.00 88.00 83 LEU A CA 1
ATOM 625 C C . LEU A 1 83 ? 0.675 8.569 2.319 1.00 88.00 83 LEU A C 1
ATOM 627 O O . LEU A 1 83 ? -0.172 8.419 3.206 1.00 88.00 83 LEU A O 1
ATOM 631 N N . ALA A 1 84 ? 0.401 9.192 1.171 1.00 87.94 84 ALA A N 1
ATOM 632 C CA . ALA A 1 84 ? -0.900 9.784 0.865 1.00 87.94 84 ALA A CA 1
ATOM 633 C C . ALA A 1 84 ? -2.022 8.734 0.762 1.00 87.94 84 ALA A C 1
ATOM 635 O O . ALA A 1 84 ? -3.064 8.888 1.403 1.00 87.94 84 ALA A O 1
ATOM 636 N N . HIS A 1 85 ? -1.801 7.635 0.028 1.00 89.81 85 HIS A N 1
ATOM 637 C CA . HIS A 1 85 ? -2.753 6.519 -0.049 1.00 89.81 85 HIS A CA 1
ATOM 638 C C . HIS A 1 85 ? -3.065 5.992 1.347 1.00 89.81 85 HIS A C 1
ATOM 640 O O . HIS A 1 85 ? -4.218 5.807 1.733 1.00 89.81 85 HIS A O 1
ATOM 646 N N . SER A 1 86 ? -2.010 5.746 2.110 1.00 87.00 86 SER A N 1
ATOM 647 C CA . SER A 1 86 ? -2.095 5.122 3.413 1.00 87.00 86 SER A CA 1
ATOM 648 C C . SER A 1 86 ? -2.899 5.993 4.397 1.00 87.00 86 SER A C 1
ATOM 650 O O . SER A 1 86 ? -3.769 5.493 5.115 1.00 87.00 86 SER A O 1
ATOM 652 N N . SER A 1 87 ? -2.745 7.320 4.322 1.00 88.62 87 SER A N 1
ATOM 653 C CA . SER A 1 87 ? -3.612 8.267 5.027 1.00 88.62 87 SER A CA 1
ATOM 654 C C . SER A 1 87 ? -5.083 8.097 4.650 1.00 88.62 87 SER A C 1
ATOM 656 O O . SER A 1 87 ? -5.924 7.926 5.536 1.00 88.62 87 SER A O 1
ATOM 658 N N . GLY A 1 88 ? -5.392 8.078 3.348 1.00 87.56 88 GLY A N 1
ATOM 659 C CA . GLY A 1 88 ? -6.751 7.863 2.851 1.00 87.56 88 GLY A CA 1
ATOM 660 C C . GLY A 1 88 ? -7.356 6.561 3.378 1.00 87.56 88 GLY A C 1
ATOM 661 O O . GLY A 1 88 ? -8.487 6.556 3.862 1.00 87.56 88 GLY A O 1
ATOM 662 N N . HIS A 1 89 ? -6.569 5.485 3.395 1.00 88.06 89 HIS A N 1
ATOM 663 C CA . HIS A 1 89 ? -6.987 4.187 3.916 1.00 88.06 89 HIS A CA 1
ATOM 664 C C . HIS A 1 89 ? -7.301 4.232 5.425 1.00 88.06 89 HIS A C 1
ATOM 666 O O . HIS A 1 89 ? -8.305 3.675 5.875 1.00 88.06 89 HIS A O 1
ATOM 672 N N . ILE A 1 90 ? -6.494 4.942 6.227 1.00 87.06 90 ILE A N 1
ATOM 673 C CA . ILE A 1 90 ? -6.763 5.146 7.663 1.00 87.06 90 ILE A CA 1
ATOM 674 C C . ILE A 1 90 ? -8.015 6.006 7.881 1.00 87.06 90 ILE A C 1
ATOM 676 O O . ILE A 1 90 ? -8.837 5.682 8.740 1.00 87.06 90 ILE A O 1
ATOM 680 N N . LEU A 1 91 ? -8.175 7.095 7.125 1.00 87.81 91 LEU A N 1
ATOM 681 C CA . LEU A 1 91 ? -9.331 7.993 7.227 1.00 87.81 91 LEU A CA 1
ATOM 682 C C . LEU A 1 91 ? -10.634 7.290 6.819 1.00 87.81 91 LEU A C 1
ATOM 684 O O . LEU A 1 91 ? -11.665 7.472 7.467 1.00 87.81 91 LEU A O 1
ATOM 688 N N . GLN A 1 92 ? -10.584 6.416 5.816 1.00 87.38 92 GLN A N 1
ATOM 689 C CA . GLN A 1 92 ? -11.714 5.572 5.442 1.00 87.38 92 GLN A CA 1
ATOM 690 C C . GLN A 1 92 ? -12.063 4.572 6.556 1.00 87.38 92 GLN A C 1
ATOM 692 O O . GLN A 1 92 ? -13.230 4.456 6.937 1.00 87.38 92 GLN A O 1
ATOM 697 N N . ALA A 1 93 ? -11.062 3.909 7.144 1.00 85.19 93 ALA A N 1
ATOM 698 C CA . ALA A 1 93 ? -11.263 3.014 8.286 1.00 85.19 93 ALA A CA 1
ATOM 699 C C . ALA A 1 93 ? -11.782 3.754 9.539 1.00 85.19 93 ALA A C 1
ATOM 701 O O . ALA A 1 93 ? -12.505 3.182 10.352 1.00 85.19 93 ALA A O 1
ATOM 702 N N . LEU A 1 94 ? -11.466 5.046 9.695 1.00 87.62 94 LEU A N 1
ATOM 703 C CA . LEU A 1 94 ? -12.040 5.907 10.736 1.00 87.62 94 LEU A CA 1
ATOM 704 C C . LEU A 1 94 ? -13.535 6.149 10.536 1.00 87.62 94 LEU A C 1
ATOM 706 O O . LEU A 1 94 ? -14.276 6.162 11.521 1.00 87.62 94 LEU A O 1
ATOM 710 N N . GLY A 1 95 ? -13.975 6.315 9.286 1.00 84.88 95 GLY A N 1
ATOM 711 C CA . GLY A 1 95 ? -15.393 6.404 8.936 1.00 84.88 95 GLY A CA 1
ATOM 712 C C . GLY A 1 95 ? -16.146 5.098 9.204 1.00 84.88 95 GLY A C 1
ATOM 713 O O . GLY A 1 95 ? -17.280 5.127 9.675 1.00 84.88 95 GLY A O 1
ATOM 714 N N . ALA A 1 96 ? -15.491 3.955 8.985 1.00 85.00 96 ALA A N 1
ATOM 715 C CA . ALA A 1 96 ? -16.055 2.624 9.218 1.00 85.00 96 ALA A CA 1
ATOM 716 C C . ALA A 1 96 ? -15.960 2.132 10.677 1.00 85.00 96 ALA A C 1
ATOM 718 O O . ALA A 1 96 ? -16.500 1.074 10.996 1.00 85.00 96 ALA A O 1
ATOM 719 N N . TYR A 1 97 ? -15.338 2.901 11.581 1.00 85.44 97 TYR A N 1
ATOM 720 C CA . TYR A 1 97 ? -15.041 2.485 12.959 1.00 85.44 97 TYR A CA 1
ATOM 721 C C . TYR A 1 97 ? -16.234 1.868 13.702 1.00 85.44 97 TYR A C 1
ATOM 723 O O . TYR A 1 97 ? -16.098 0.828 14.342 1.00 85.44 97 TYR A O 1
ATOM 731 N N . GLU A 1 98 ? -17.405 2.502 13.622 1.00 83.75 98 GLU A N 1
ATOM 732 C CA . GLU A 1 98 ? -18.606 2.065 14.341 1.00 83.75 98 GLU A CA 1
ATOM 733 C C . GLU A 1 98 ? -19.094 0.690 13.850 1.00 83.75 98 GLU A C 1
ATOM 735 O O . GLU A 1 98 ? -19.503 -0.152 14.648 1.00 83.75 98 GLU A O 1
ATOM 740 N N . ALA A 1 99 ? -19.022 0.453 12.536 1.00 83.38 99 ALA A N 1
ATOM 741 C CA . ALA A 1 99 ? -19.419 -0.803 11.908 1.00 83.38 99 ALA A CA 1
ATOM 742 C C . ALA A 1 99 ? -18.383 -1.906 12.165 1.00 83.38 99 ALA A C 1
ATOM 744 O O . ALA A 1 99 ? -18.746 -3.018 12.546 1.00 83.38 99 ALA A O 1
ATOM 745 N N . ASP A 1 100 ? -17.095 -1.586 12.028 1.00 83.56 100 ASP A N 1
ATOM 746 C CA . ASP A 1 100 ? -15.995 -2.530 12.240 1.00 83.56 100 ASP A CA 1
ATOM 747 C C . ASP A 1 100 ? -15.910 -2.985 13.702 1.00 83.56 100 ASP A C 1
ATOM 749 O O . ASP A 1 100 ? -15.732 -4.173 13.973 1.00 83.56 100 ASP A O 1
ATOM 753 N N . SER A 1 101 ? -16.114 -2.058 14.645 1.00 82.56 101 SER A N 1
ATOM 754 C CA . SER A 1 101 ? -16.154 -2.347 16.081 1.00 82.56 101 SER A CA 1
ATOM 755 C C . SER A 1 101 ? -17.312 -3.287 16.437 1.00 82.56 101 SER A C 1
ATOM 757 O O . SER A 1 101 ? -17.103 -4.303 17.102 1.00 82.56 101 SER A O 1
ATOM 759 N N . LYS A 1 102 ? -18.524 -3.012 15.930 1.00 85.69 102 LYS A N 1
ATOM 760 C CA . LYS A 1 102 ? -19.718 -3.847 16.169 1.00 85.69 102 LYS A CA 1
ATOM 761 C C . LYS A 1 102 ? -19.608 -5.240 15.549 1.00 85.69 102 LYS A C 1
ATOM 763 O O . LYS A 1 102 ? -20.099 -6.201 16.130 1.00 85.69 102 LYS A O 1
ATOM 768 N N . ASN A 1 103 ? -18.932 -5.356 14.408 1.00 82.19 103 ASN A N 1
ATOM 769 C CA . ASN A 1 103 ? -18.746 -6.620 13.694 1.00 82.19 103 ASN A CA 1
ATOM 770 C C . ASN A 1 103 ? -17.503 -7.407 14.156 1.00 82.19 103 ASN A C 1
ATOM 772 O O . ASN A 1 103 ? -17.171 -8.431 13.561 1.00 82.19 103 ASN A O 1
ATOM 776 N N . GLY A 1 104 ? -16.794 -6.940 15.192 1.00 76.81 104 GLY A N 1
ATOM 777 C CA . GLY A 1 104 ? -15.605 -7.610 15.729 1.00 76.81 104 GLY A CA 1
ATOM 778 C C . GLY A 1 104 ? -14.393 -7.598 14.788 1.00 76.81 104 GLY A C 1
ATOM 779 O O . GLY A 1 104 ? -13.461 -8.386 14.969 1.00 76.81 104 GLY A O 1
ATOM 780 N N . VAL A 1 105 ? -14.381 -6.717 13.784 1.00 78.38 105 VAL A N 1
ATOM 781 C CA . VAL A 1 105 ? -13.281 -6.588 12.826 1.00 78.38 105 VAL A CA 1
ATOM 782 C C . VAL A 1 105 ? -12.136 -5.818 13.486 1.00 78.38 105 VAL A C 1
ATOM 784 O O . VAL A 1 105 ? -12.277 -4.668 13.898 1.00 78.38 105 VAL A O 1
ATOM 787 N N . ARG A 1 106 ? -10.958 -6.444 13.583 1.00 75.12 106 ARG A N 1
ATOM 788 C CA . ARG A 1 106 ? -9.770 -5.847 14.216 1.00 75.12 106 ARG A CA 1
ATOM 789 C C . ARG A 1 106 ? -8.975 -4.972 13.243 1.00 75.12 106 ARG A C 1
ATOM 791 O O . ARG A 1 106 ? -7.836 -5.290 12.911 1.00 75.12 106 ARG A O 1
ATOM 798 N N . THR A 1 107 ? -9.561 -3.863 12.798 1.00 79.44 107 THR A N 1
ATOM 799 C CA . THR A 1 107 ? -8.856 -2.877 11.961 1.00 79.44 107 THR A CA 1
ATOM 800 C C . THR A 1 107 ? -7.866 -2.039 12.775 1.00 79.44 107 THR A C 1
ATOM 802 O O . THR A 1 107 ? -7.873 -2.040 14.011 1.00 79.44 107 THR A O 1
ATOM 805 N N . PHE A 1 108 ? -6.981 -1.311 12.085 1.00 78.62 108 PHE A N 1
ATOM 806 C CA . PHE A 1 108 ? -5.960 -0.478 12.729 1.00 78.62 108 PH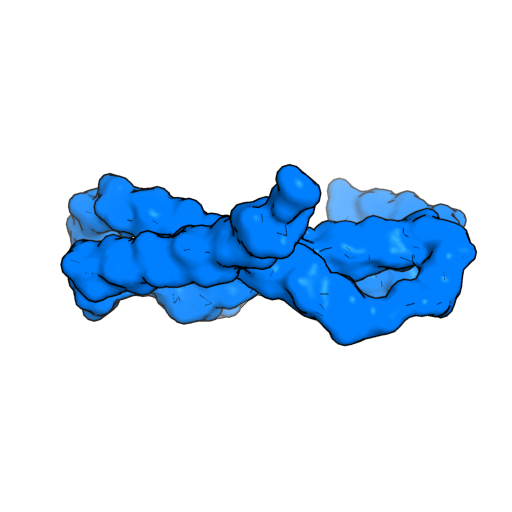E A CA 1
ATOM 807 C C . PHE A 1 108 ? -6.588 0.562 13.659 1.00 78.62 108 PHE A C 1
ATOM 809 O O . PHE A 1 108 ? -6.084 0.789 14.761 1.00 78.62 108 PHE A O 1
ATOM 816 N N . VAL A 1 109 ? -7.722 1.119 13.234 1.00 83.38 109 VAL A N 1
ATOM 817 C CA . VAL A 1 109 ? -8.487 2.128 13.966 1.00 83.38 109 VAL A CA 1
ATOM 818 C C . VAL A 1 109 ? -9.199 1.541 15.176 1.00 83.38 109 VAL A C 1
ATOM 820 O O . VAL A 1 109 ? -9.191 2.150 16.244 1.00 83.38 109 VAL A O 1
ATOM 823 N N . VAL A 1 110 ? -9.770 0.341 15.049 1.00 83.19 110 VAL A N 1
ATOM 824 C CA . VAL A 1 110 ? -10.374 -0.363 16.189 1.00 83.19 110 VAL A CA 1
ATOM 825 C C . VAL A 1 110 ? -9.307 -0.712 17.232 1.00 83.19 110 VAL A C 1
ATOM 827 O O . VAL A 1 110 ? -9.547 -0.553 18.425 1.00 83.19 110 VAL A O 1
ATOM 830 N N . LYS A 1 111 ? -8.105 -1.111 16.794 1.00 84.31 111 LYS A N 1
ATOM 831 C CA . LYS A 1 111 ? -6.996 -1.486 17.685 1.00 84.31 111 LYS A CA 1
ATOM 832 C C . LYS A 1 111 ? -6.341 -0.296 18.401 1.00 84.31 111 LYS A C 1
ATOM 834 O O . LYS A 1 111 ? -6.067 -0.400 19.590 1.00 84.31 111 LYS A O 1
ATOM 839 N N . HIS A 1 112 ? -6.046 0.796 17.693 1.00 83.12 112 HIS A N 1
ATOM 840 C CA . HIS A 1 112 ? -5.299 1.942 18.248 1.00 83.12 112 HIS A CA 1
ATOM 841 C C . HIS A 1 112 ? -6.199 3.104 18.694 1.00 83.12 112 HIS A C 1
ATOM 843 O O . HIS A 1 112 ? -5.729 4.042 19.337 1.00 83.12 112 HIS A O 1
ATOM 849 N N . GLY A 1 113 ? -7.494 3.040 18.387 1.00 84.88 113 GLY A N 1
ATOM 850 C CA . GLY A 1 113 ? -8.474 4.059 18.738 1.00 84.88 113 GLY A CA 1
ATOM 851 C C . GLY A 1 113 ? -8.506 5.238 17.762 1.00 84.88 113 GLY A C 1
ATOM 852 O O . GLY A 1 113 ? -7.529 5.578 17.093 1.00 84.88 113 GLY A O 1
ATOM 853 N N . ARG A 1 114 ? -9.659 5.918 17.716 1.00 86.19 114 ARG A N 1
ATOM 854 C CA . ARG A 1 114 ? -9.946 6.976 16.730 1.00 86.19 114 ARG A CA 1
ATOM 855 C C . ARG A 1 114 ? -8.947 8.137 16.775 1.00 86.19 114 ARG A C 1
ATOM 857 O O . ARG A 1 114 ? -8.519 8.614 15.732 1.00 86.19 114 ARG A O 1
ATOM 864 N N . LYS A 1 115 ? -8.557 8.581 17.977 1.00 86.62 115 LYS A N 1
ATOM 865 C CA . LYS A 1 115 ? -7.664 9.741 18.160 1.00 86.62 115 LYS A CA 1
ATOM 866 C C . LYS A 1 115 ? -6.259 9.481 17.615 1.00 86.62 115 LYS A C 1
ATOM 868 O O . LYS A 1 115 ? -5.740 10.303 16.869 1.00 86.62 115 LYS A O 1
ATOM 873 N N . ALA A 1 116 ? -5.667 8.335 17.958 1.00 86.81 116 ALA A N 1
ATOM 874 C CA . ALA A 1 116 ? -4.335 7.976 17.485 1.00 86.81 116 ALA A CA 1
ATOM 875 C C . ALA A 1 116 ? -4.339 7.760 15.969 1.00 86.81 116 ALA A C 1
ATOM 877 O O . ALA A 1 116 ? -3.488 8.299 15.270 1.00 86.81 116 ALA A O 1
ATOM 878 N N . SER A 1 117 ? -5.326 7.033 15.440 1.00 86.19 117 SER A N 1
ATOM 879 C CA . SER A 1 117 ? -5.420 6.795 13.999 1.00 86.19 117 SER A CA 1
ATOM 880 C C . SER A 1 117 ? -5.647 8.072 13.196 1.00 86.19 117 SER A C 1
ATOM 882 O O . SER A 1 117 ? -5.061 8.213 12.131 1.00 86.19 117 SER A O 1
ATOM 884 N N . LEU A 1 118 ? -6.425 9.031 13.705 1.00 89.62 118 LEU A N 1
ATOM 885 C CA . LEU A 1 118 ? -6.600 10.323 13.039 1.00 89.62 118 LEU A CA 1
ATOM 886 C C . LEU A 1 118 ? -5.283 11.101 12.977 1.00 89.62 118 LEU A C 1
ATOM 888 O O . LEU A 1 118 ? -4.947 11.642 11.927 1.00 89.62 118 LEU A O 1
ATOM 892 N N . LEU A 1 119 ? -4.508 11.099 14.065 1.00 90.19 119 LEU A N 1
ATOM 893 C CA . LEU A 1 119 ? -3.190 11.728 14.090 1.00 90.19 119 LEU A CA 1
ATOM 894 C C . LEU A 1 119 ? -2.234 11.076 13.081 1.00 90.19 119 LEU A C 1
ATOM 896 O O . LEU A 1 119 ? -1.604 11.783 12.302 1.00 90.19 119 LEU A O 1
ATOM 900 N N . TRP A 1 120 ? -2.165 9.742 13.049 1.00 86.44 120 TRP A N 1
ATOM 901 C CA . TRP A 1 120 ? -1.340 9.005 12.084 1.00 86.44 120 TRP A CA 1
ATOM 902 C C . TRP A 1 120 ? -1.769 9.249 10.635 1.00 86.44 120 TRP A C 1
ATOM 904 O O . TRP A 1 120 ? -0.917 9.461 9.776 1.00 86.44 120 TRP A O 1
ATOM 914 N N . GLY A 1 121 ? -3.077 9.275 10.368 1.00 87.12 121 GLY A N 1
ATOM 915 C CA . GLY A 1 121 ? -3.613 9.600 9.049 1.00 87.12 121 GLY A CA 1
ATOM 916 C C . GLY A 1 121 ? -3.200 11.003 8.605 1.00 87.12 121 GLY A C 1
ATOM 917 O O . GLY A 1 121 ? -2.669 11.165 7.509 1.00 87.12 121 GLY A O 1
ATOM 918 N N . LEU A 1 122 ? -3.367 12.014 9.459 1.00 88.81 122 LEU A N 1
ATOM 919 C CA . LEU A 1 122 ? -2.987 13.392 9.135 1.00 88.81 122 LEU A CA 1
ATOM 920 C C . LEU A 1 122 ? -1.473 13.568 8.975 1.00 88.81 122 LEU A C 1
ATOM 922 O O . LEU A 1 122 ? -1.052 14.197 8.011 1.00 88.81 122 LEU A O 1
ATOM 926 N N . LEU A 1 123 ? -0.659 12.981 9.860 1.00 89.50 123 LEU A N 1
ATOM 927 C CA . LEU A 1 123 ? 0.805 13.009 9.751 1.00 89.50 123 LEU A CA 1
ATOM 928 C C . LEU A 1 123 ? 1.285 12.373 8.445 1.00 89.50 123 LEU A C 1
ATOM 930 O O . LEU A 1 123 ? 2.165 12.907 7.773 1.00 89.50 123 LEU A O 1
ATOM 934 N N . SER A 1 124 ? 0.695 11.239 8.067 1.00 86.62 124 SER A N 1
ATOM 935 C CA . SER A 1 124 ? 1.032 10.569 6.814 1.00 86.62 124 SER A CA 1
ATOM 936 C C . SER A 1 124 ? 0.616 11.402 5.600 1.00 86.62 124 SER A C 1
ATOM 938 O O . SER A 1 124 ? 1.362 11.478 4.628 1.00 86.62 124 SER A O 1
ATOM 940 N N . LEU A 1 125 ? -0.532 12.087 5.661 1.00 88.06 125 LEU A N 1
ATOM 941 C CA . LEU A 1 125 ? -0.989 12.968 4.584 1.00 88.06 125 LEU A CA 1
ATOM 942 C C . LEU A 1 125 ? -0.053 14.157 4.390 1.00 88.06 125 LEU A C 1
ATOM 944 O O . LEU A 1 125 ? 0.387 14.412 3.275 1.00 88.06 125 LEU A O 1
ATOM 948 N N . THR A 1 126 ? 0.268 14.874 5.467 1.00 87.38 126 THR A N 1
ATOM 949 C CA . THR A 1 126 ? 1.141 16.050 5.394 1.00 87.38 126 THR A CA 1
ATOM 950 C C . THR A 1 126 ? 2.537 15.665 4.928 1.00 87.38 126 THR A C 1
ATOM 952 O O . THR A 1 126 ? 3.088 16.333 4.060 1.00 87.38 126 THR A O 1
ATOM 955 N N . THR A 1 127 ? 3.079 14.547 5.418 1.00 86.75 127 THR A N 1
ATOM 956 C CA . THR A 1 127 ? 4.380 14.028 4.967 1.00 86.75 127 THR A CA 1
ATOM 957 C C . THR A 1 127 ? 4.342 13.595 3.500 1.00 86.75 127 THR A C 1
ATOM 959 O O . THR A 1 127 ? 5.287 13.862 2.765 1.00 86.75 127 THR A O 1
ATOM 962 N N . GLY A 1 128 ? 3.254 12.962 3.049 1.00 82.56 128 GLY A N 1
ATOM 963 C CA . GLY A 1 128 ? 3.076 12.563 1.652 1.00 82.56 128 GLY A CA 1
ATOM 964 C C . GLY A 1 128 ? 2.873 13.740 0.693 1.00 82.56 128 GLY A C 1
ATOM 965 O O . GLY A 1 128 ? 3.268 13.656 -0.464 1.00 82.56 128 GLY A O 1
ATOM 966 N N . LEU A 1 129 ? 2.299 14.851 1.163 1.00 84.62 129 LEU A N 1
ATOM 967 C CA . LEU A 1 129 ? 2.083 16.064 0.366 1.00 84.62 129 LEU A CA 1
ATOM 968 C C . LEU A 1 129 ? 3.270 17.038 0.392 1.00 84.62 129 LEU A C 1
ATOM 970 O O . LEU A 1 129 ? 3.415 17.847 -0.522 1.00 84.62 129 LEU A O 1
ATOM 974 N N . LEU A 1 130 ? 4.141 16.947 1.401 1.00 83.62 130 LEU A N 1
ATOM 975 C CA . LEU A 1 130 ? 5.303 17.823 1.571 1.00 83.62 130 LEU A CA 1
ATOM 976 C C . LEU A 1 130 ? 6.183 17.942 0.306 1.00 83.62 130 LEU A C 1
ATOM 978 O O . LEU A 1 130 ? 6.528 19.066 -0.057 1.00 83.62 130 LEU A O 1
ATOM 982 N N . PRO A 1 131 ? 6.515 16.852 -0.415 1.00 79.00 131 PRO A N 1
ATOM 983 C CA . PRO A 1 131 ? 7.358 16.933 -1.607 1.00 79.00 131 PRO A CA 1
ATOM 984 C C . PRO A 1 131 ? 6.688 17.672 -2.768 1.00 79.00 131 PRO A C 1
ATOM 986 O O . PRO A 1 131 ? 7.387 18.254 -3.587 1.00 79.00 131 PRO A O 1
ATOM 989 N N . PHE A 1 132 ? 5.352 17.676 -2.831 1.00 72.44 132 PHE A N 1
ATOM 990 C CA . PHE A 1 132 ? 4.604 18.397 -3.863 1.00 72.44 132 PHE A CA 1
ATOM 991 C C . PHE A 1 132 ? 4.562 19.902 -3.582 1.00 72.44 132 PHE A C 1
ATOM 993 O O . PHE A 1 132 ? 4.643 20.692 -4.513 1.00 72.44 132 PHE A O 1
ATOM 1000 N N . HIS A 1 133 ? 4.513 20.303 -2.308 1.00 66.50 133 HIS A N 1
ATOM 1001 C CA . HIS A 1 133 ? 4.567 21.716 -1.920 1.00 66.50 133 HIS A CA 1
ATOM 1002 C C . HIS A 1 133 ? 5.966 22.332 -2.025 1.00 66.50 133 HIS A C 1
ATOM 1004 O O . HIS A 1 133 ? 6.093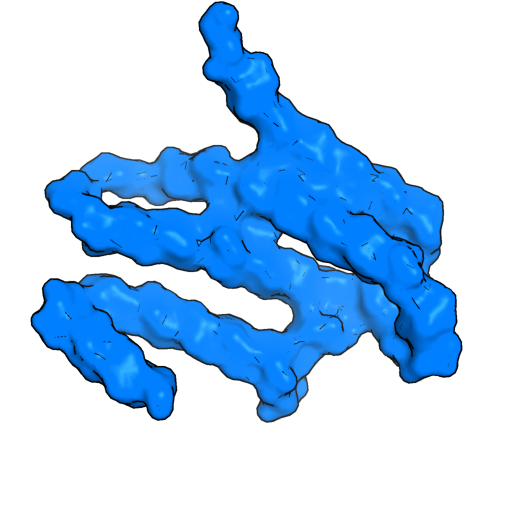 23.518 -2.300 1.00 66.50 133 HIS A O 1
ATOM 1010 N N . LEU A 1 134 ? 7.023 21.544 -1.815 1.00 66.06 134 LEU A N 1
ATOM 1011 C CA . LEU A 1 134 ? 8.410 22.011 -1.947 1.00 66.06 134 LEU A CA 1
ATOM 1012 C C . LEU A 1 134 ? 8.887 22.094 -3.409 1.00 66.06 134 LEU A C 1
ATOM 1014 O O . LEU A 1 134 ? 10.029 22.475 -3.653 1.00 66.06 134 LEU A O 1
ATOM 1018 N N . CYS A 1 135 ? 8.040 21.707 -4.367 1.00 56.50 135 CYS A N 1
ATOM 1019 C CA . CYS A 1 135 ? 8.350 21.640 -5.794 1.00 56.50 135 CYS A CA 1
ATOM 1020 C C . CYS A 1 135 ? 7.453 22.571 -6.637 1.00 56.50 135 CYS A C 1
ATOM 1022 O O . CYS A 1 135 ? 7.267 22.325 -7.827 1.00 56.50 135 CYS A O 1
ATOM 1024 N N . GLU A 1 136 ? 6.893 23.629 -6.039 1.00 46.19 136 GLU A N 1
AT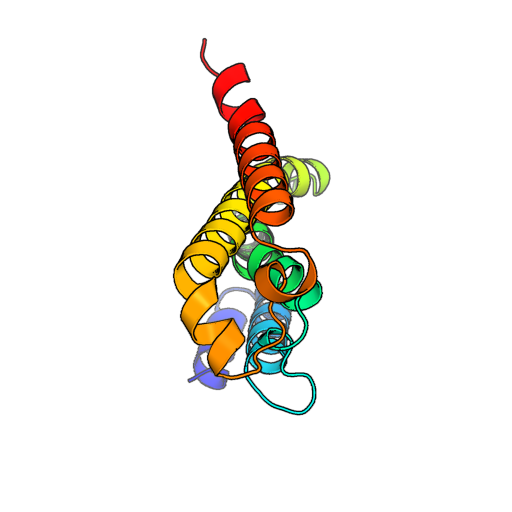OM 1025 C CA . GLU A 1 136 ? 6.367 24.773 -6.797 1.00 46.19 136 GLU A CA 1
ATOM 1026 C C . GLU A 1 136 ? 7.475 25.835 -6.983 1.00 46.19 136 GLU A C 1
ATOM 1028 O O . GLU A 1 136 ? 8.216 26.093 -6.029 1.00 46.19 136 GLU A O 1
ATOM 1033 N N . PRO A 1 137 ? 7.642 26.404 -8.196 1.00 50.38 137 PRO A N 1
ATOM 1034 C CA . PRO A 1 137 ? 8.590 27.486 -8.479 1.00 50.38 137 PRO A CA 1
ATOM 1035 C C . PRO A 1 137 ? 8.164 28.847 -7.908 1.00 50.38 137 PRO A C 1
ATOM 1037 O O . PRO A 1 137 ? 6.944 29.118 -7.837 1.00 50.38 137 PRO A O 1
#

Foldseek 3Di:
DLVVVLVVCCVVAVVCSVLSVVLVVLVCLCCDPPNVLCLPAVSVLVSVLCNPQLSVLVNVQSPDPDPDDDVVVSCVRSQLSSLQVSLVVLVVVLVCQVVCCVVVRPHPCVPPHNVVSNVSSVVSNCSSCVVVVVPDD

pLDDT: mean 80.95, std 7.92, range [46.19, 90.19]

Sequence (137 aa):
MITLCLLLVSMFATSLATVFIFYFALWTAYSVPPFRLKSVPIIDFIASSIDVSLLPFLIGVGTSSQSNVNISLVLASATPLMLAHSSGHILQALGAYEADSKNGVRTFVVKHGRKASLLWGLLSLTTGLLPFHLCEP